Protein AF-A0A7Z9FK36-F1 (afdb_monomer_lite)

Sequence (51 aa):
MTIIKKINEFHNEMTAWRRDIHQHPELMFEENRTSDLVAAKLEEFGIEVYR

Foldseek 3Di:
DDDDPVVVVCVVVVVVLVVVCVVDPDDVPGCPVVVVVVCVVCVVVVHDDDD

Structure (mmCIF, N/CA/C/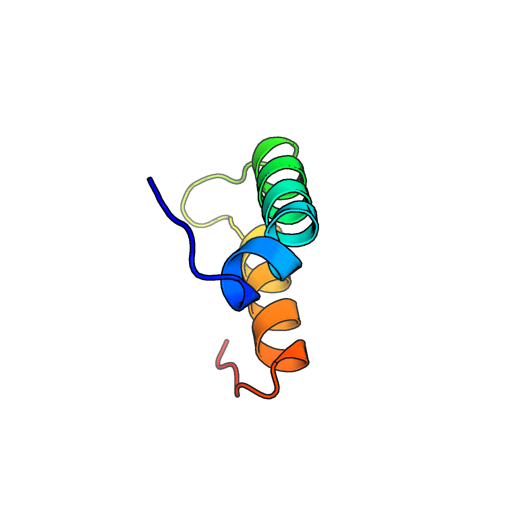O backbone):
data_AF-A0A7Z9FK36-F1
#
_entry.id   AF-A0A7Z9FK36-F1
#
loop_
_atom_site.group_PDB
_atom_site.id
_atom_site.type_symbol
_atom_site.label_atom_id
_atom_site.label_alt_id
_atom_site.label_comp_id
_atom_site.label_asym_id
_atom_site.label_entity_id
_atom_site.label_seq_id
_atom_site.pdbx_PDB_ins_code
_atom_site.Cartn_x
_atom_site.Cartn_y
_atom_site.Cartn_z
_atom_site.occupancy
_atom_site.B_iso_or_equiv
_atom_site.auth_seq_id
_atom_site.auth_comp_id
_atom_site.auth_asym_id
_atom_site.auth_atom_id
_atom_site.pdbx_PDB_model_num
ATOM 1 N N . MET A 1 1 ? -0.705 12.188 22.388 1.00 68.75 1 MET A N 1
ATOM 2 C CA . MET A 1 1 ? -1.339 12.806 21.200 1.00 68.75 1 MET A CA 1
ATOM 3 C C . MET A 1 1 ? -2.749 12.268 21.071 1.00 68.75 1 MET A C 1
ATOM 5 O O . MET A 1 1 ? -2.925 11.065 21.215 1.00 68.75 1 MET A O 1
ATOM 9 N N . THR A 1 2 ? -3.729 13.130 20.815 1.00 87.06 2 THR A N 1
ATOM 10 C CA . THR A 1 2 ? -5.113 12.708 20.558 1.00 87.06 2 THR A CA 1
ATOM 11 C C . THR A 1 2 ? -5.271 12.432 19.068 1.00 87.06 2 THR A C 1
ATOM 13 O O . THR A 1 2 ? -5.093 13.337 18.256 1.00 87.06 2 THR A O 1
ATOM 16 N N . ILE A 1 3 ? -5.565 11.185 18.706 1.00 85.69 3 ILE A N 1
ATOM 17 C CA . ILE A 1 3 ? -5.830 10.786 17.318 1.00 85.69 3 ILE A CA 1
ATOM 18 C C . ILE A 1 3 ? -7.320 10.994 17.026 1.00 85.69 3 ILE A C 1
ATOM 20 O O . ILE A 1 3 ? -8.170 10.757 17.886 1.00 85.69 3 ILE A O 1
ATOM 24 N N . ILE A 1 4 ? -7.649 11.433 15.809 1.00 93.69 4 ILE A N 1
ATOM 25 C CA . ILE A 1 4 ? -9.037 11.534 15.338 1.00 93.69 4 ILE A CA 1
ATOM 26 C C . ILE A 1 4 ? -9.678 10.141 15.410 1.00 93.69 4 ILE A C 1
ATOM 28 O O . ILE A 1 4 ? -9.160 9.201 14.810 1.00 93.69 4 ILE A O 1
ATOM 32 N N . LYS A 1 5 ? -10.818 10.003 16.105 1.00 91.94 5 LYS A N 1
ATOM 33 C CA . LYS A 1 5 ? -11.499 8.709 16.332 1.00 91.94 5 LYS A CA 1
ATOM 34 C C . LYS A 1 5 ? -11.642 7.884 15.048 1.00 91.94 5 LYS A C 1
ATOM 36 O O . LYS A 1 5 ? -11.290 6.711 15.038 1.00 91.94 5 LYS A O 1
ATOM 41 N N . LYS A 1 6 ? -12.064 8.533 13.959 1.00 92.06 6 LYS A N 1
ATOM 42 C CA . LYS A 1 6 ? -12.235 7.900 12.647 1.00 92.06 6 LYS A CA 1
ATOM 43 C C . LYS A 1 6 ? -10.931 7.324 12.077 1.00 92.06 6 LYS A C 1
ATOM 45 O O . LYS A 1 6 ? -10.957 6.284 11.449 1.00 92.06 6 LYS A O 1
ATOM 50 N N . ILE A 1 7 ? -9.782 7.955 12.325 1.00 92.06 7 ILE A N 1
ATOM 51 C CA . ILE A 1 7 ? -8.474 7.423 11.899 1.00 92.06 7 ILE A CA 1
ATOM 52 C C . ILE A 1 7 ? -8.097 6.193 12.730 1.00 92.06 7 ILE A C 1
ATOM 54 O O . ILE A 1 7 ? -7.548 5.230 12.201 1.00 92.06 7 ILE A O 1
ATOM 58 N N . ASN A 1 8 ? -8.414 6.206 14.027 1.00 94.25 8 ASN A N 1
ATOM 59 C CA . ASN A 1 8 ? -8.124 5.085 14.918 1.00 94.25 8 ASN A CA 1
ATOM 60 C C . ASN A 1 8 ? -8.870 3.802 14.508 1.00 94.25 8 ASN A C 1
ATOM 62 O O . ASN A 1 8 ? -8.355 2.707 14.715 1.00 94.25 8 ASN A O 1
ATOM 66 N N . GLU A 1 9 ? -10.045 3.933 13.888 1.00 95.31 9 GLU A N 1
ATOM 67 C CA . GLU A 1 9 ? -10.817 2.803 13.350 1.00 95.31 9 GLU A CA 1
ATOM 68 C C . GLU A 1 9 ? -10.050 2.043 12.247 1.00 95.31 9 GLU A C 1
ATOM 70 O O . GLU A 1 9 ? -10.182 0.826 12.149 1.00 95.31 9 GLU A O 1
ATOM 75 N N . PHE A 1 10 ? -9.160 2.710 11.502 1.00 95.50 10 PHE A N 1
ATOM 76 C CA . PHE A 1 10 ? -8.343 2.092 10.446 1.00 95.50 10 PHE A CA 1
ATOM 77 C C . PHE A 1 10 ? -6.999 1.526 10.937 1.00 95.50 10 PHE A C 1
ATOM 79 O O . PHE A 1 10 ? -6.233 0.978 10.145 1.00 95.50 10 PHE A O 1
ATOM 86 N N . HIS A 1 11 ? -6.665 1.655 12.227 1.00 95.81 11 HIS A N 1
ATOM 87 C CA . HIS A 1 11 ? -5.324 1.337 12.736 1.00 95.81 11 HIS A CA 1
ATOM 88 C C . HIS A 1 11 ? -4.883 -0.104 12.438 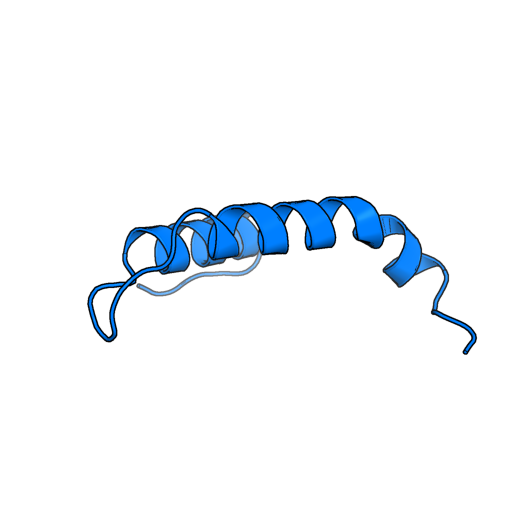1.00 95.81 11 HIS A C 1
ATOM 90 O O . HIS A 1 11 ? -3.755 -0.334 11.994 1.00 95.81 11 HIS A O 1
ATOM 96 N N . ASN A 1 12 ? -5.774 -1.073 12.660 1.00 97.62 12 ASN A N 1
ATOM 97 C CA . ASN A 1 12 ? -5.472 -2.487 12.438 1.00 97.62 12 ASN A CA 1
ATOM 98 C C . ASN A 1 12 ? -5.254 -2.793 10.952 1.00 97.62 12 ASN A C 1
ATOM 100 O O . ASN A 1 12 ? -4.321 -3.517 10.610 1.00 97.62 12 ASN A O 1
ATOM 104 N N . GLU A 1 13 ? -6.075 -2.206 10.081 1.00 97.44 13 GLU A N 1
ATOM 105 C CA . GLU A 1 13 ? -5.981 -2.405 8.636 1.00 97.44 13 GLU A CA 1
ATOM 106 C C . GLU A 1 13 ? -4.687 -1.798 8.077 1.00 97.44 13 GLU A C 1
ATOM 108 O O . GLU A 1 13 ? -3.897 -2.497 7.444 1.00 97.44 13 GLU A O 1
ATOM 113 N N . MET A 1 14 ? -4.384 -0.541 8.420 1.00 97.00 14 MET A N 1
ATOM 114 C CA . MET A 1 14 ? -3.127 0.107 8.023 1.00 97.00 14 MET A CA 1
ATOM 115 C C . MET A 1 14 ? -1.895 -0.636 8.558 1.00 97.00 14 MET A C 1
ATOM 117 O O . MET A 1 14 ? -0.872 -0.741 7.878 1.00 97.00 14 MET A O 1
ATOM 121 N N . THR A 1 15 ? -1.984 -1.195 9.769 1.00 98.12 15 THR A N 1
ATOM 122 C CA . THR A 1 15 ? -0.915 -2.031 10.336 1.00 98.12 15 THR A CA 1
ATOM 123 C C . THR A 1 15 ? -0.708 -3.307 9.522 1.00 98.12 15 THR A C 1
ATOM 125 O O . THR A 1 15 ? 0.439 -3.734 9.353 1.00 98.12 15 THR A O 1
ATOM 128 N N . ALA A 1 16 ? -1.785 -3.908 9.009 1.00 98.38 16 ALA A N 1
ATOM 129 C CA . ALA A 1 16 ? -1.716 -5.072 8.136 1.00 98.38 16 ALA A CA 1
ATOM 130 C C . ALA A 1 16 ? -1.065 -4.723 6.790 1.00 98.38 16 ALA A C 1
ATOM 132 O O . ALA A 1 16 ? -0.126 -5.413 6.403 1.00 98.38 16 ALA A O 1
ATOM 133 N N . TRP A 1 17 ? -1.449 -3.609 6.150 1.00 98.31 17 TRP A N 1
ATOM 134 C CA . TRP A 1 17 ? -0.798 -3.134 4.917 1.00 98.31 17 TRP A CA 1
ATOM 135 C C . TRP A 1 17 ? 0.707 -2.941 5.113 1.00 98.31 17 TRP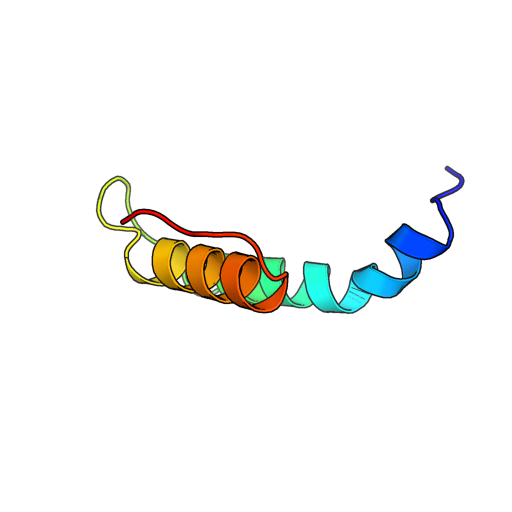 A C 1
ATOM 137 O O . TRP A 1 17 ? 1.517 -3.457 4.347 1.00 98.31 17 TRP A O 1
ATOM 147 N N . ARG A 1 18 ? 1.103 -2.271 6.202 1.00 98.56 18 ARG A N 1
ATOM 148 C CA . ARG A 1 18 ? 2.516 -2.062 6.542 1.00 98.56 18 ARG A CA 1
ATOM 149 C C . ARG A 1 18 ? 3.260 -3.381 6.764 1.00 98.56 18 ARG A C 1
ATOM 151 O O . ARG A 1 18 ? 4.420 -3.491 6.387 1.00 98.56 18 ARG A O 1
ATOM 158 N N . ARG A 1 19 ? 2.639 -4.367 7.425 1.00 98.75 19 ARG A N 1
ATOM 159 C CA . ARG A 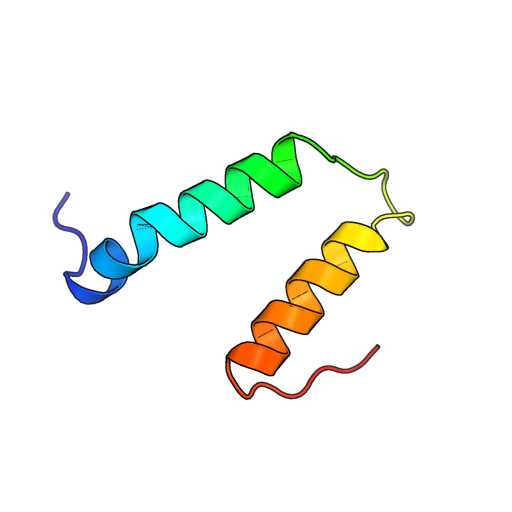1 19 ? 3.239 -5.699 7.624 1.00 98.75 19 ARG A CA 1
ATOM 160 C C . ARG A 1 19 ? 3.434 -6.414 6.292 1.00 98.75 19 ARG A C 1
ATOM 162 O O . ARG A 1 19 ? 4.539 -6.881 6.058 1.00 98.75 19 ARG A O 1
ATOM 169 N N . ASP A 1 20 ? 2.419 -6.424 5.434 1.00 98.62 20 ASP A N 1
ATOM 170 C CA . ASP A 1 20 ? 2.482 -7.087 4.131 1.00 98.62 20 ASP A CA 1
ATOM 171 C C . ASP A 1 20 ? 3.564 -6.489 3.223 1.00 98.62 20 ASP A C 1
ATOM 173 O O . ASP A 1 20 ? 4.436 -7.213 2.748 1.00 98.62 20 ASP A O 1
ATOM 177 N N . ILE A 1 21 ? 3.567 -5.164 3.048 1.00 98.50 21 ILE A N 1
ATOM 178 C CA . ILE A 1 21 ? 4.565 -4.473 2.218 1.00 98.50 21 ILE A CA 1
ATOM 179 C C . ILE A 1 21 ? 5.979 -4.706 2.766 1.00 98.50 21 ILE A C 1
ATOM 181 O O . ILE A 1 21 ? 6.917 -4.923 2.009 1.00 98.50 21 ILE A O 1
ATOM 185 N N . HIS A 1 22 ? 6.145 -4.718 4.091 1.00 98.62 22 HIS A N 1
ATOM 186 C CA . HIS A 1 22 ? 7.448 -4.966 4.707 1.00 98.62 22 HIS A CA 1
ATOM 187 C C . HIS A 1 22 ? 7.914 -6.426 4.588 1.00 98.62 22 HIS A C 1
ATOM 189 O O . HIS A 1 22 ? 9.116 -6.676 4.559 1.00 98.62 22 HIS A O 1
ATOM 195 N N . GLN A 1 23 ? 6.990 -7.389 4.544 1.00 98.56 23 GLN A N 1
ATOM 196 C CA . GLN A 1 23 ? 7.310 -8.806 4.337 1.00 98.56 23 GLN A CA 1
ATOM 197 C C . GLN A 1 23 ? 7.642 -9.126 2.874 1.00 98.56 23 GLN A C 1
ATOM 199 O O . GLN A 1 23 ? 8.357 -10.093 2.624 1.00 98.56 23 GLN A O 1
ATOM 204 N N . HIS A 1 24 ? 7.169 -8.308 1.933 1.00 98.19 24 HIS A N 1
ATOM 205 C CA . HIS A 1 24 ? 7.362 -8.497 0.496 1.00 98.19 24 HIS A CA 1
ATOM 206 C C . HIS A 1 24 ? 7.881 -7.203 -0.162 1.00 98.19 24 HIS A C 1
ATOM 208 O O . HIS A 1 24 ? 7.136 -6.561 -0.913 1.00 98.19 24 HIS A O 1
ATOM 214 N N . PRO A 1 25 ? 9.126 -6.784 0.142 1.00 98.44 25 PRO A N 1
ATOM 215 C CA . PRO A 1 25 ? 9.722 -5.608 -0.476 1.00 98.44 25 PRO A CA 1
ATOM 216 C C . PRO A 1 25 ? 10.051 -5.873 -1.948 1.00 98.44 25 PRO A C 1
ATOM 218 O O . PRO A 1 25 ? 10.415 -6.989 -2.320 1.00 98.44 25 PRO A O 1
ATOM 221 N N . GLU A 1 26 ? 9.985 -4.828 -2.765 1.00 98.62 26 GLU A N 1
ATOM 222 C CA . GLU A 1 26 ? 10.356 -4.861 -4.182 1.00 98.62 26 GLU A CA 1
ATOM 223 C C . GLU A 1 26 ? 11.481 -3.858 -4.463 1.00 98.62 26 GLU A C 1
ATOM 225 O O . GLU A 1 26 ? 11.702 -2.913 -3.697 1.00 98.62 26 GLU A O 1
ATOM 230 N N . LEU A 1 27 ? 12.242 -4.110 -5.528 1.00 98.12 27 LEU A N 1
ATOM 231 C CA . LEU A 1 27 ? 13.317 -3.227 -5.974 1.00 98.12 27 LEU A CA 1
ATOM 232 C C . LEU A 1 27 ? 12.747 -2.030 -6.728 1.00 98.12 27 LEU A C 1
ATOM 234 O O . LEU A 1 27 ? 11.635 -2.078 -7.234 1.00 98.12 27 LEU A O 1
ATOM 238 N N . MET A 1 28 ? 13.553 -0.975 -6.829 1.00 96.88 28 MET A N 1
ATOM 239 C CA . MET A 1 28 ? 13.220 0.195 -7.635 1.00 96.88 28 MET A CA 1
ATOM 240 C C . MET A 1 28 ? 12.984 -0.207 -9.099 1.00 96.88 28 MET A C 1
ATOM 242 O O . MET A 1 28 ? 13.856 -0.838 -9.697 1.00 96.88 28 MET A O 1
ATOM 246 N N . PHE A 1 29 ? 11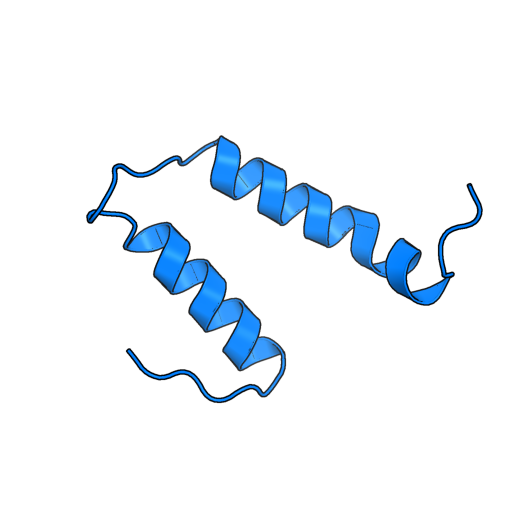.857 0.235 -9.663 1.00 96.44 29 PHE A N 1
ATOM 247 C CA . PHE A 1 29 ? 11.345 -0.088 -11.001 1.00 96.44 29 PHE A CA 1
ATOM 248 C C . PHE A 1 29 ? 10.817 -1.522 -11.180 1.00 96.44 29 PHE A C 1
ATOM 250 O O . PHE A 1 29 ? 10.533 -1.929 -12.306 1.00 96.44 29 PHE A O 1
ATOM 257 N N . GLU A 1 30 ? 10.659 -2.283 -10.096 1.00 97.75 30 GLU A N 1
ATOM 258 C CA . GLU A 1 30 ? 10.134 -3.655 -10.113 1.00 97.75 30 GLU A CA 1
ATOM 259 C C . GLU A 1 30 ? 8.959 -3.862 -9.138 1.00 97.75 30 GLU A C 1
ATOM 261 O O . GLU A 1 30 ? 8.535 -4.991 -8.906 1.00 97.75 30 GLU A O 1
ATOM 266 N N . GLU A 1 31 ? 8.398 -2.776 -8.603 1.00 97.75 31 GLU A N 1
ATOM 267 C CA . GLU A 1 31 ? 7.296 -2.702 -7.634 1.00 97.75 31 GLU A CA 1
ATOM 268 C C . GLU A 1 31 ? 5.907 -3.115 -8.167 1.00 97.75 31 GLU A C 1
ATOM 270 O O . GLU A 1 31 ? 4.888 -2.494 -7.856 1.00 97.75 31 GLU A O 1
ATOM 275 N N . ASN A 1 32 ? 5.847 -4.170 -8.979 1.00 97.62 32 ASN A N 1
ATOM 276 C CA . ASN A 1 32 ? 4.626 -4.641 -9.629 1.00 97.62 32 ASN A CA 1
ATOM 277 C C . ASN A 1 32 ? 3.555 -5.045 -8.601 1.00 97.62 32 ASN A C 1
ATOM 279 O O . ASN A 1 32 ? 2.422 -4.570 -8.665 1.00 97.62 32 ASN A O 1
ATOM 283 N N . ARG A 1 33 ? 3.915 -5.860 -7.601 1.00 98.31 33 ARG A N 1
ATOM 284 C CA . ARG A 1 33 ? 2.984 -6.359 -6.574 1.00 98.31 33 ARG A CA 1
ATOM 285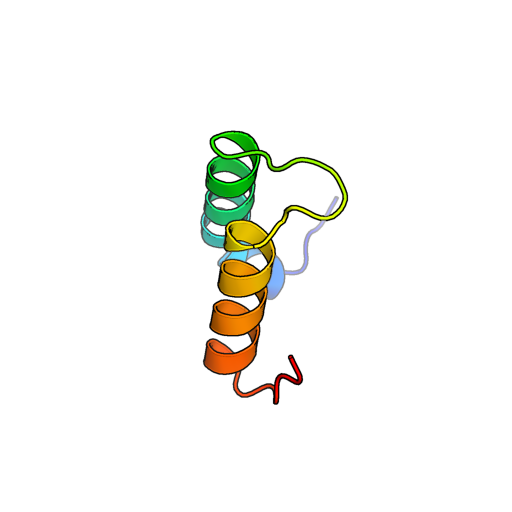 C C . ARG A 1 33 ? 2.493 -5.231 -5.672 1.00 98.31 33 ARG A C 1
ATOM 287 O O . ARG A 1 33 ? 1.322 -5.194 -5.296 1.00 98.31 33 ARG A O 1
ATOM 294 N N . THR A 1 34 ? 3.389 -4.328 -5.288 1.00 98.19 34 THR A N 1
ATOM 295 C CA . THR A 1 34 ? 3.072 -3.189 -4.424 1.00 98.19 34 THR A CA 1
ATOM 296 C C . THR A 1 34 ? 2.190 -2.190 -5.165 1.00 98.19 34 THR A C 1
ATOM 298 O O . THR A 1 34 ? 1.218 -1.708 -4.584 1.00 98.19 34 THR A O 1
ATOM 301 N N . SER A 1 35 ? 2.466 -1.926 -6.447 1.00 97.75 35 SER A N 1
ATOM 302 C CA . SER A 1 35 ? 1.613 -1.098 -7.307 1.00 97.75 35 SER A CA 1
ATOM 303 C C . SER A 1 35 ? 0.210 -1.697 -7.451 1.00 97.75 35 SER A C 1
ATOM 305 O O . SER A 1 35 ? -0.780 -0.998 -7.231 1.00 97.75 35 SER A O 1
ATOM 307 N N . ASP A 1 36 ? 0.106 -3.009 -7.691 1.00 98.19 36 ASP A N 1
ATOM 308 C CA . ASP A 1 36 ? -1.181 -3.709 -7.768 1.00 98.19 36 ASP A CA 1
ATOM 309 C C . ASP A 1 36 ? -1.975 -3.636 -6.456 1.00 98.19 36 ASP A C 1
ATOM 311 O O . ASP A 1 36 ? -3.187 -3.411 -6.480 1.00 98.19 36 ASP A O 1
ATOM 315 N N . LEU A 1 37 ? -1.305 -3.768 -5.305 1.00 98.06 37 LEU A N 1
ATOM 316 C CA . LEU A 1 37 ? -1.934 -3.615 -3.990 1.00 98.06 37 LEU A CA 1
ATOM 317 C C . LEU A 1 37 ? -2.511 -2.207 -3.803 1.00 98.06 37 LEU A C 1
ATOM 319 O O . LEU A 1 37 ? -3.639 -2.063 -3.327 1.00 98.06 37 LEU A O 1
ATOM 323 N N . VAL A 1 38 ? -1.753 -1.169 -4.169 1.00 97.81 38 VAL A N 1
ATOM 324 C CA . VAL A 1 38 ? -2.211 0.226 -4.083 1.00 97.81 38 VAL A CA 1
ATOM 325 C C . VAL A 1 38 ? -3.399 0.454 -5.012 1.00 97.81 38 VAL A C 1
ATOM 327 O O . VAL A 1 38 ? -4.404 1.017 -4.581 1.00 97.81 38 VAL A O 1
ATOM 330 N N . ALA A 1 39 ? -3.313 -0.018 -6.254 1.00 98.38 39 ALA A N 1
ATOM 331 C CA . ALA A 1 39 ? -4.379 0.118 -7.234 1.00 98.38 39 ALA A CA 1
ATOM 332 C C . ALA A 1 39 ? -5.678 -0.558 -6.767 1.00 98.38 39 ALA A C 1
ATOM 334 O O . ALA A 1 39 ? -6.730 0.077 -6.775 1.00 98.38 39 ALA A O 1
ATOM 335 N N . ALA A 1 40 ? -5.597 -1.792 -6.262 1.00 97.94 40 ALA A N 1
ATOM 336 C CA . ALA A 1 40 ? -6.752 -2.501 -5.716 1.00 97.94 40 ALA A CA 1
ATOM 337 C C . ALA A 1 40 ? -7.391 -1.745 -4.539 1.00 97.94 40 ALA A C 1
ATOM 339 O O . ALA A 1 40 ? -8.611 -1.618 -4.471 1.00 97.94 40 ALA A O 1
ATOM 340 N N . LYS A 1 41 ? -6.582 -1.181 -3.630 1.00 97.56 41 LYS A N 1
ATOM 341 C CA . LYS A 1 41 ? -7.096 -0.385 -2.504 1.00 97.56 41 LYS A CA 1
ATOM 342 C C . LYS A 1 41 ? -7.785 0.898 -2.960 1.00 97.56 41 LYS A C 1
ATOM 344 O O . LYS A 1 41 ? -8.838 1.238 -2.433 1.00 97.56 41 LYS A O 1
ATOM 349 N N . LEU A 1 42 ? -7.222 1.599 -3.942 1.00 98.19 42 LEU A N 1
ATOM 350 C CA . LEU A 1 42 ? -7.846 2.794 -4.515 1.00 98.19 42 LEU A CA 1
ATOM 351 C C . LEU A 1 42 ? -9.186 2.460 -5.187 1.00 98.19 42 LEU A C 1
ATOM 353 O O . LEU A 1 42 ? -10.174 3.149 -4.935 1.00 98.19 42 LEU A O 1
ATOM 357 N N . GLU A 1 43 ? -9.247 1.369 -5.951 1.00 98.06 43 GLU A N 1
ATOM 358 C CA . GLU A 1 43 ? -10.485 0.877 -6.568 1.00 98.06 43 GLU A CA 1
ATOM 359 C C . GLU A 1 43 ? -11.540 0.491 -5.513 1.00 98.06 43 GLU A C 1
ATOM 361 O O . GLU A 1 43 ? -12.699 0.888 -5.638 1.00 98.06 43 GLU A O 1
ATOM 366 N N . GLU A 1 44 ? -11.153 -0.192 -4.425 1.00 97.50 44 GLU A N 1
ATOM 367 C CA . GLU A 1 44 ? -12.033 -0.493 -3.278 1.00 97.50 44 GLU A CA 1
ATOM 368 C C . GLU A 1 44 ? -12.614 0.776 -2.633 1.00 97.50 44 GLU A C 1
ATOM 370 O O . GLU A 1 44 ? -13.741 0.771 -2.132 1.00 97.50 44 GLU A O 1
ATOM 375 N N . PHE A 1 45 ? -11.865 1.879 -2.655 1.00 97.00 45 PHE A N 1
ATOM 376 C CA . PHE A 1 45 ? -12.313 3.175 -2.142 1.00 97.00 45 PHE A CA 1
ATOM 377 C C . PHE A 1 45 ? -13.168 3.960 -3.149 1.00 97.00 45 PHE A C 1
ATOM 379 O O . PHE A 1 45 ? -13.620 5.062 -2.833 1.00 97.00 45 PHE A O 1
ATOM 386 N N . GLY A 1 46 ? -13.410 3.406 -4.341 1.00 98.25 46 GLY A N 1
ATOM 387 C CA . GLY A 1 46 ? -14.158 4.050 -5.420 1.00 98.25 46 GLY A CA 1
ATOM 388 C C . GLY A 1 46 ? -13.364 5.134 -6.152 1.00 98.25 46 GLY A C 1
ATOM 389 O O . GLY A 1 46 ? -13.963 6.047 -6.719 1.00 98.25 46 GLY A O 1
ATOM 390 N N . ILE A 1 47 ? -12.031 5.069 -6.108 1.00 98.44 47 ILE A N 1
ATOM 391 C CA . ILE A 1 47 ? -11.127 6.010 -6.773 1.00 98.44 47 ILE A CA 1
ATOM 392 C C . ILE A 1 47 ? -10.679 5.402 -8.106 1.00 98.44 47 ILE A C 1
ATOM 394 O O . ILE A 1 47 ? -10.261 4.248 -8.162 1.00 98.44 47 ILE A O 1
ATOM 398 N N . GLU A 1 48 ? -10.762 6.186 -9.181 1.00 97.75 48 GLU A N 1
ATOM 399 C CA . GLU A 1 48 ? -10.297 5.777 -10.510 1.00 97.75 48 GLU A CA 1
ATOM 400 C C . GLU A 1 48 ? -8.766 5.633 -10.543 1.00 97.75 48 GLU A C 1
ATOM 402 O O . GLU A 1 48 ? -8.040 6.496 -10.040 1.00 97.75 48 GLU A O 1
ATOM 407 N N . VAL A 1 49 ? -8.278 4.551 -11.157 1.00 97.62 49 VAL A N 1
ATOM 408 C CA . VAL A 1 49 ? -6.848 4.234 -11.270 1.00 97.62 49 VAL A CA 1
ATOM 409 C C . VAL A 1 49 ? -6.421 4.208 -12.736 1.00 97.62 49 VAL A C 1
ATOM 411 O O . VAL A 1 49 ? -7.065 3.575 -13.569 1.00 97.62 49 VAL A O 1
ATOM 414 N N . TYR A 1 50 ? -5.286 4.845 -13.024 1.00 95.44 50 TYR A N 1
ATOM 415 C CA . TYR A 1 50 ? -4.620 4.832 -14.326 1.00 95.44 50 TYR A CA 1
ATOM 416 C C . TYR A 1 50 ? -3.304 4.060 -14.202 1.00 95.44 50 TYR A C 1
ATOM 418 O O . TYR A 1 50 ? -2.555 4.293 -13.252 1.00 95.44 50 TYR A O 1
ATOM 426 N N . ARG A 1 51 ? -3.046 3.140 -15.134 1.00 85.56 51 ARG A N 1
ATOM 427 C CA . ARG A 1 51 ? -1.900 2.221 -15.122 1.00 85.56 51 ARG A CA 1
ATOM 428 C C . ARG A 1 51 ? -1.164 2.285 -16.453 1.00 85.56 51 ARG A C 1
ATOM 430 O O . ARG A 1 51 ? -1.868 2.380 -17.485 1.00 85.56 51 ARG A O 1
#

pLDDT: mean 96.01, std 4.96, range [68.75, 98.75]

Radius of gyration: 13.41 Å; chains: 1; bounding box: 28×22×36 Å

Secondary structure (DSSP, 8-state):
-PPPHHHHHTHHHHHHHHHHHHHS---TT--HHHHHHHHHHHHHTT-----